Protein AF-A0A7W3YCI8-F1 (afdb_monomer_lite)

InterPro domains:
  IPR006480 Bacteriophage holin family [PF05105] (17-119)
  IPR006480 Bacteriophage holin family [TIGR01593] (25-125)

Secondary structure (DSSP, 8-state):
--HHHHHHHHHHHHHT-HHHHHHHHHHHHHHHHHHHHHHH---TTS---HHHHHHHHHHHHHHHHHHHHHHHHHHHTT-HHHHHHHHHHHHHHHHHHHHHHHHHTT---TTTHHHHHHHHHHTT-GGGSTT--GGGB-TTT--B---------

pLDDT: mean 82.21, std 15.4, range [38.06, 97.44]

Organism: NCBI:txid2759855

Radius of gyration: 19.27 Å; chains: 1; bounding box: 37×32×70 Å

Structure (mmCIF, N/CA/C/O backbone):
data_AF-A0A7W3YCI8-F1
#
_entry.id   AF-A0A7W3YCI8-F1
#
loop_
_atom_site.group_PDB
_atom_site.id
_atom_site.type_symbol
_atom_site.label_atom_id
_atom_site.label_alt_id
_atom_site.label_comp_id
_atom_site.label_asym_id
_atom_site.label_entity_id
_atom_site.label_seq_id
_atom_site.pdbx_PDB_ins_code
_atom_site.Cartn_x
_atom_site.Cartn_y
_atom_site.Cartn_z
_atom_site.occupancy
_atom_site.B_iso_or_equiv
_atom_site.auth_seq_id
_atom_site.auth_comp_id
_atom_site.auth_asym_id
_atom_site.auth_atom_id
_atom_site.pdbx_PDB_model_num
ATOM 1 N N . MET A 1 1 ? 14.065 3.960 -28.041 1.00 72.81 1 MET A N 1
ATOM 2 C CA . MET A 1 1 ? 13.062 4.935 -27.564 1.00 72.81 1 MET A CA 1
ATOM 3 C C . MET A 1 1 ? 13.718 5.803 -26.494 1.00 72.81 1 MET A C 1
ATOM 5 O O . MET A 1 1 ? 14.419 5.235 -25.664 1.00 72.81 1 MET A O 1
ATOM 9 N N . PRO A 1 2 ? 13.567 7.137 -26.525 1.00 90.81 2 PRO A N 1
ATOM 10 C CA . PRO A 1 2 ? 13.987 8.018 -25.434 1.00 90.81 2 PRO A CA 1
ATOM 11 C C . PRO A 1 2 ? 13.489 7.537 -24.063 1.00 90.81 2 PRO A C 1
ATOM 13 O O . PRO A 1 2 ? 12.351 7.086 -23.951 1.00 90.81 2 PRO A O 1
ATOM 16 N N . TYR A 1 3 ? 14.316 7.654 -23.019 1.00 88.06 3 TYR A N 1
ATOM 17 C CA . TYR A 1 3 ? 14.015 7.093 -21.691 1.00 88.06 3 TYR A CA 1
ATOM 18 C C . TYR A 1 3 ? 12.694 7.607 -21.097 1.00 88.06 3 TYR A C 1
ATOM 20 O O . TYR A 1 3 ? 11.926 6.838 -20.531 1.00 88.06 3 TYR A O 1
ATOM 28 N N . HIS A 1 4 ? 12.371 8.888 -21.293 1.00 88.12 4 HIS A N 1
ATOM 29 C CA . HIS A 1 4 ? 11.116 9.467 -20.808 1.00 88.12 4 HIS A CA 1
ATOM 30 C C . HIS A 1 4 ? 9.871 8.822 -21.443 1.00 88.12 4 HIS A C 1
ATOM 32 O O . HIS A 1 4 ? 8.874 8.637 -20.757 1.00 88.12 4 HIS A O 1
ATOM 38 N N . LEU A 1 5 ? 9.930 8.419 -22.719 1.00 91.19 5 LEU A N 1
ATOM 39 C CA . LEU A 1 5 ? 8.828 7.705 -23.373 1.00 91.19 5 LEU A CA 1
ATOM 40 C C . LEU A 1 5 ? 8.700 6.269 -22.852 1.00 91.19 5 LEU A C 1
ATOM 42 O O . LEU A 1 5 ? 7.590 5.772 -22.696 1.00 91.19 5 LEU A O 1
ATOM 46 N N . LEU A 1 6 ? 9.826 5.626 -22.524 1.00 90.75 6 LEU A N 1
ATOM 47 C CA . LEU A 1 6 ? 9.829 4.300 -21.906 1.00 90.75 6 LEU A CA 1
ATOM 48 C C . LEU A 1 6 ? 9.161 4.335 -20.521 1.00 90.75 6 LEU A C 1
ATOM 50 O O . LEU A 1 6 ? 8.374 3.449 -20.204 1.00 90.75 6 LEU A O 1
ATOM 54 N N . VAL A 1 7 ? 9.430 5.370 -19.718 1.00 90.19 7 VAL A N 1
ATOM 55 C CA . VAL A 1 7 ? 8.770 5.574 -18.416 1.00 90.19 7 VAL A CA 1
ATOM 56 C C . VAL A 1 7 ? 7.272 5.799 -18.588 1.00 90.19 7 VAL A C 1
ATOM 58 O O . VAL A 1 7 ? 6.493 5.131 -17.916 1.00 90.19 7 VAL A O 1
ATOM 61 N N . MET A 1 8 ? 6.856 6.670 -19.512 1.00 91.94 8 MET A N 1
ATOM 62 C CA . MET A 1 8 ? 5.428 6.914 -19.766 1.00 91.94 8 MET A CA 1
ATOM 63 C C . MET A 1 8 ? 4.694 5.639 -20.193 1.00 91.94 8 MET A C 1
ATOM 65 O O . MET A 1 8 ? 3.601 5.371 -19.706 1.00 91.94 8 MET A O 1
ATOM 69 N N . HIS A 1 9 ? 5.334 4.804 -21.014 1.00 92.44 9 HIS A N 1
ATOM 70 C CA . HIS A 1 9 ? 4.797 3.499 -21.399 1.00 92.44 9 HIS A CA 1
ATOM 71 C C . HIS A 1 9 ? 4.598 2.556 -20.202 1.00 92.44 9 HIS A C 1
ATOM 73 O O . HIS A 1 9 ? 3.619 1.817 -20.149 1.00 92.44 9 HIS A O 1
ATOM 79 N N . GLN A 1 10 ? 5.506 2.573 -19.219 1.00 91.88 10 GLN A N 1
ATOM 80 C CA . GLN A 1 10 ? 5.321 1.779 -17.998 1.00 91.88 10 GLN A CA 1
ATOM 81 C C . GLN A 1 10 ? 4.258 2.366 -17.067 1.00 91.88 10 GLN A C 1
ATOM 83 O O . GLN A 1 10 ? 3.563 1.607 -16.399 1.00 91.88 10 GLN A O 1
ATOM 88 N N . VAL A 1 11 ? 4.103 3.691 -17.029 1.00 92.56 11 VAL A N 1
ATOM 89 C CA . VAL A 1 11 ? 3.025 4.348 -16.273 1.00 92.56 11 VAL A CA 1
ATOM 90 C C . VAL A 1 11 ? 1.654 3.962 -16.832 1.00 92.56 11 VAL A C 1
ATOM 92 O O . VAL A 1 11 ? 0.753 3.675 -16.054 1.00 92.56 11 VAL A O 1
ATOM 95 N N . GLU A 1 12 ? 1.501 3.898 -18.156 1.00 92.88 12 GLU A N 1
ATOM 96 C CA . GLU A 1 12 ? 0.259 3.442 -18.794 1.00 92.88 12 GLU A CA 1
ATOM 97 C C . GLU A 1 12 ? -0.062 1.993 -18.403 1.00 92.88 12 GLU A C 1
ATOM 99 O O . GLU A 1 12 ? -1.131 1.716 -17.864 1.00 92.88 12 GLU A O 1
ATOM 104 N N . LYS A 1 13 ? 0.913 1.087 -18.551 1.00 92.50 13 LYS A N 1
ATOM 105 C CA . LYS A 1 13 ? 0.762 -0.328 -18.173 1.00 92.50 13 LYS A CA 1
ATOM 106 C C . LYS A 1 13 ? 0.462 -0.552 -16.695 1.00 92.50 13 LYS A C 1
ATOM 108 O O . LYS A 1 13 ? -0.158 -1.551 -16.346 1.00 92.50 13 LYS A O 1
ATOM 113 N N . MET A 1 14 ? 0.922 0.343 -15.826 1.00 93.50 14 MET A N 1
ATOM 114 C CA . MET A 1 14 ? 0.709 0.242 -14.385 1.00 93.50 14 MET A CA 1
ATOM 115 C C . MET A 1 14 ? -0.781 0.276 -14.014 1.00 93.50 14 MET A C 1
ATOM 117 O O . MET A 1 14 ? -1.168 -0.356 -13.034 1.00 93.50 14 MET A O 1
ATOM 121 N N . ILE A 1 15 ? -1.615 0.990 -14.779 1.00 92.19 15 ILE A N 1
ATOM 122 C CA . ILE A 1 15 ? -3.060 1.100 -14.514 1.00 92.19 15 ILE A CA 1
ATOM 123 C C . ILE A 1 15 ? -3.765 -0.251 -14.693 1.00 92.19 15 ILE A C 1
ATOM 125 O O . ILE A 1 15 ? -4.738 -0.521 -13.992 1.00 92.19 15 ILE A O 1
ATOM 129 N N . ASP A 1 16 ? -3.235 -1.111 -15.562 1.00 94.62 16 ASP A N 1
ATOM 130 C CA . ASP A 1 16 ? -3.774 -2.444 -15.840 1.00 94.62 16 ASP A CA 1
ATOM 131 C C . ASP A 1 16 ? -3.147 -3.543 -14.964 1.00 94.62 16 ASP A C 1
ATOM 133 O O . ASP A 1 16 ? -3.518 -4.713 -15.073 1.00 94.62 16 ASP A O 1
ATOM 137 N N . ASP A 1 17 ? -2.189 -3.200 -14.095 1.00 95.44 17 ASP A N 1
ATOM 138 C CA . ASP A 1 17 ? -1.491 -4.167 -13.250 1.00 95.44 17 ASP A CA 1
ATOM 139 C C . ASP A 1 17 ? -2.353 -4.565 -12.034 1.00 95.44 17 ASP A C 1
ATOM 141 O O . ASP A 1 17 ? -2.593 -3.734 -11.146 1.00 95.44 17 ASP A O 1
ATOM 145 N N . PRO A 1 18 ? -2.782 -5.840 -11.912 1.00 96.06 18 PRO A N 1
ATOM 146 C CA . PRO A 1 18 ? -3.631 -6.286 -10.809 1.00 96.06 18 PRO A CA 1
ATOM 147 C C . PRO A 1 18 ? -3.022 -6.048 -9.424 1.00 96.06 18 PRO A C 1
ATOM 149 O O . PRO A 1 18 ? -3.761 -5.817 -8.464 1.00 96.06 18 PRO A O 1
ATOM 152 N N . LEU A 1 19 ? -1.690 -6.088 -9.301 1.00 96.12 19 LEU A N 1
ATOM 153 C CA . LEU A 1 19 ? -1.002 -5.847 -8.036 1.00 96.12 19 LEU A CA 1
ATOM 154 C C . LEU A 1 19 ? -1.152 -4.383 -7.604 1.00 96.12 19 LEU A C 1
ATOM 156 O O . LEU A 1 19 ? -1.416 -4.111 -6.432 1.00 96.12 19 LEU A O 1
ATOM 160 N N . ILE A 1 20 ? -1.038 -3.445 -8.546 1.00 96.94 20 ILE A N 1
ATOM 161 C CA . ILE A 1 20 ? -1.176 -2.008 -8.282 1.00 96.94 20 ILE A CA 1
ATOM 162 C C . ILE A 1 20 ? -2.637 -1.625 -8.061 1.00 96.94 20 ILE A C 1
ATOM 164 O O . ILE A 1 20 ? -2.933 -0.844 -7.152 1.00 96.94 20 ILE A O 1
ATOM 168 N N . ILE A 1 21 ? -3.559 -2.216 -8.825 1.00 96.19 21 ILE A N 1
ATOM 169 C CA . ILE A 1 21 ? -5.002 -2.058 -8.607 1.00 96.19 21 ILE A CA 1
ATOM 170 C C . ILE A 1 21 ? -5.368 -2.540 -7.197 1.00 96.19 21 ILE A C 1
ATOM 172 O O . ILE A 1 21 ? -6.009 -1.810 -6.438 1.00 96.19 21 ILE A O 1
ATOM 176 N N . GLY A 1 22 ? -4.921 -3.742 -6.818 1.00 96.31 22 GLY A N 1
ATOM 177 C CA . GLY A 1 22 ? -5.162 -4.317 -5.494 1.00 96.31 22 GLY A CA 1
ATOM 178 C C . GLY A 1 22 ? -4.568 -3.471 -4.367 1.00 96.31 22 GLY A C 1
ATOM 179 O O . GLY A 1 22 ? -5.259 -3.177 -3.392 1.00 96.31 22 GLY A O 1
ATOM 180 N N . PHE A 1 23 ? -3.322 -3.015 -4.525 1.00 96.81 23 PHE A N 1
ATOM 181 C CA . PHE A 1 23 ? -2.683 -2.082 -3.596 1.00 96.81 23 PHE A CA 1
ATOM 182 C C . PHE A 1 23 ? -3.508 -0.801 -3.426 1.00 96.81 23 PHE A C 1
ATOM 184 O O . PHE A 1 23 ? -3.824 -0.422 -2.302 1.00 96.81 23 PHE A O 1
ATOM 191 N N . THR A 1 24 ? -3.912 -0.168 -4.528 1.00 95.81 24 THR A N 1
ATOM 192 C CA . THR A 1 24 ? -4.660 1.097 -4.507 1.00 95.81 24 THR A CA 1
ATOM 193 C C . THR A 1 24 ? -5.982 0.953 -3.756 1.00 95.81 24 THR A C 1
ATOM 195 O O . THR A 1 24 ? -6.288 1.762 -2.879 1.00 95.81 24 THR A O 1
ATOM 198 N N . TRP A 1 25 ? -6.744 -0.109 -4.033 1.00 96.50 25 TRP A N 1
ATOM 199 C CA . TRP A 1 25 ? -7.988 -0.388 -3.313 1.00 96.50 25 TRP A CA 1
ATOM 200 C C . TRP A 1 25 ? -7.764 -0.654 -1.829 1.00 96.50 25 TRP A C 1
ATOM 202 O O . TRP A 1 25 ? -8.533 -0.167 -1.001 1.00 96.50 25 TRP A O 1
ATOM 212 N N . LEU A 1 26 ? -6.700 -1.372 -1.474 1.00 95.62 26 LEU A N 1
ATOM 213 C CA . LEU A 1 26 ? -6.370 -1.636 -0.079 1.00 95.62 26 LEU A CA 1
ATOM 214 C C . LEU A 1 26 ? -6.051 -0.343 0.688 1.00 95.62 26 LEU A C 1
ATOM 216 O O . LEU A 1 26 ? -6.544 -0.169 1.800 1.00 95.62 26 LEU A O 1
ATOM 220 N N . VAL A 1 27 ? -5.306 0.591 0.084 1.00 96.31 27 VAL A N 1
ATOM 221 C CA . VAL A 1 27 ? -5.056 1.923 0.668 1.00 96.31 27 VAL A CA 1
ATOM 222 C C . VAL A 1 27 ? -6.364 2.686 0.878 1.00 96.31 27 VAL A C 1
ATOM 224 O O . VAL A 1 27 ? -6.584 3.250 1.949 1.00 96.31 27 VAL A O 1
ATOM 227 N N . ILE A 1 28 ? -7.257 2.684 -0.118 1.00 95.12 28 ILE A N 1
ATOM 228 C CA . ILE A 1 28 ? -8.565 3.350 -0.023 1.00 95.12 28 ILE A CA 1
ATOM 229 C C . ILE A 1 28 ? -9.395 2.755 1.121 1.00 95.12 28 ILE A C 1
ATOM 231 O O . ILE A 1 28 ? -9.968 3.501 1.919 1.00 95.12 28 ILE A O 1
ATOM 235 N N . PHE A 1 29 ? -9.445 1.425 1.232 1.00 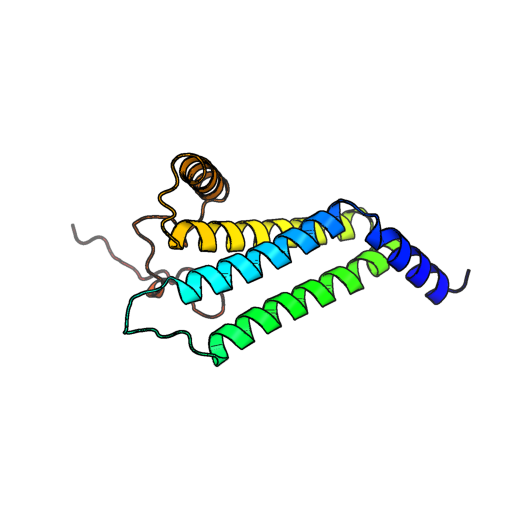94.44 29 PHE A N 1
ATOM 236 C CA . PHE A 1 29 ? -10.180 0.754 2.302 1.00 94.44 29 PHE A CA 1
ATOM 237 C C . PHE A 1 29 ? -9.577 1.001 3.683 1.00 94.44 29 PHE A C 1
ATOM 239 O O . PHE A 1 29 ? -10.336 1.143 4.640 1.00 94.44 29 PHE A O 1
ATOM 246 N N . ASP A 1 30 ? -8.253 1.105 3.799 1.00 92.69 30 ASP A N 1
ATOM 247 C CA . ASP A 1 30 ? -7.590 1.447 5.058 1.00 92.69 30 ASP A CA 1
ATOM 248 C C . ASP A 1 30 ? -7.886 2.884 5.507 1.00 92.69 30 ASP A C 1
ATOM 250 O O . ASP A 1 30 ? -8.241 3.126 6.661 1.00 92.69 30 ASP A O 1
ATOM 254 N N . ILE A 1 31 ? -7.856 3.846 4.579 1.00 92.94 31 ILE A N 1
ATOM 255 C CA . ILE A 1 31 ? -8.272 5.225 4.869 1.00 92.94 31 ILE A CA 1
ATOM 256 C C . ILE A 1 31 ? -9.737 5.250 5.327 1.00 92.94 31 ILE A C 1
ATOM 258 O O . ILE A 1 31 ? -10.069 5.869 6.342 1.00 92.94 31 ILE A O 1
ATOM 262 N N . ALA A 1 32 ? -10.622 4.563 4.599 1.00 91.69 32 ALA A N 1
ATOM 263 C CA . ALA A 1 32 ? -12.041 4.506 4.929 1.00 91.69 32 ALA A CA 1
ATOM 264 C C . ALA A 1 32 ? -12.285 3.857 6.301 1.00 91.69 32 ALA A C 1
ATOM 266 O O . ALA A 1 32 ? -13.039 4.404 7.110 1.00 91.69 32 ALA A O 1
ATOM 267 N N . SER A 1 33 ? -11.631 2.730 6.600 1.00 90.44 33 SER A N 1
ATOM 268 C CA . SER A 1 33 ? -11.764 2.044 7.890 1.00 90.44 33 SER A CA 1
ATOM 269 C C . SER A 1 33 ? -11.233 2.906 9.038 1.00 90.44 33 SER A C 1
ATOM 271 O O . SER A 1 33 ? -11.893 3.005 10.074 1.00 90.44 33 SER A O 1
ATOM 273 N N . GLY A 1 34 ? -10.120 3.618 8.836 1.00 87.12 34 GLY A N 1
ATOM 274 C CA . GLY A 1 34 ? -9.571 4.578 9.792 1.00 87.12 34 GLY A CA 1
ATOM 275 C C . GLY A 1 34 ? -10.533 5.730 10.104 1.00 87.12 34 GLY A C 1
ATOM 276 O O . GLY A 1 34 ? -10.742 6.064 11.275 1.00 87.12 34 GLY A O 1
ATOM 277 N N . ILE A 1 35 ? -11.187 6.297 9.083 1.00 86.69 35 ILE A N 1
ATOM 278 C CA . ILE A 1 35 ? -12.205 7.346 9.258 1.00 86.69 35 ILE A CA 1
ATOM 279 C C . ILE A 1 35 ? -13.416 6.799 10.022 1.00 86.69 35 ILE A C 1
ATOM 281 O O . ILE A 1 35 ? -13.840 7.399 11.011 1.00 86.69 35 ILE A O 1
ATOM 285 N N . ILE A 1 36 ? -13.961 5.648 9.612 1.00 85.75 36 ILE A N 1
ATOM 286 C CA . ILE A 1 36 ? -15.134 5.038 10.261 1.00 85.75 36 ILE A CA 1
ATOM 287 C C . ILE A 1 36 ? -14.836 4.725 11.730 1.00 85.75 36 ILE A C 1
ATOM 289 O O . ILE A 1 36 ? -15.654 5.013 12.607 1.00 85.75 36 ILE A O 1
ATOM 293 N N . LYS A 1 37 ? -13.656 4.174 12.018 1.00 84.06 37 LYS A N 1
ATOM 294 C CA . LYS A 1 37 ? -13.177 3.931 13.380 1.00 84.06 37 LYS A CA 1
ATOM 295 C C . LYS A 1 37 ? -13.138 5.221 14.201 1.00 84.06 37 LYS A C 1
ATOM 297 O O . LYS A 1 37 ? -13.661 5.242 15.315 1.00 84.06 37 LYS A O 1
ATOM 302 N N . GLY A 1 38 ? -12.593 6.303 13.643 1.00 78.25 38 GLY A N 1
ATOM 303 C CA . GLY A 1 38 ? -12.575 7.619 14.288 1.00 78.25 38 GLY A CA 1
ATOM 304 C C . GLY A 1 38 ? -13.974 8.183 14.568 1.00 78.25 38 GLY A C 1
ATOM 305 O O . GLY A 1 38 ? -14.182 8.819 15.598 1.00 78.25 38 GLY A O 1
ATOM 306 N N . LEU A 1 39 ? -14.951 7.919 13.695 1.00 77.12 39 LEU A N 1
ATOM 307 C CA . LEU A 1 39 ? -16.347 8.341 13.877 1.00 77.12 39 LEU A CA 1
ATOM 308 C C . LEU A 1 39 ? -17.108 7.493 14.910 1.00 77.12 39 LEU A C 1
ATOM 310 O O . LEU A 1 39 ? -17.973 8.011 15.614 1.00 77.12 39 LEU A O 1
ATOM 314 N N . ARG A 1 40 ? -16.815 6.189 15.009 1.00 72.62 40 ARG A N 1
ATOM 315 C CA . ARG A 1 40 ? -17.503 5.260 15.928 1.00 72.62 40 ARG A CA 1
ATOM 316 C C . ARG A 1 40 ? -16.983 5.304 17.366 1.00 72.62 40 ARG A C 1
ATOM 318 O O . ARG A 1 40 ? -17.661 4.791 18.257 1.00 72.62 40 ARG A O 1
ATOM 325 N N . GLY A 1 41 ? -15.823 5.910 17.614 1.00 63.03 41 GLY A N 1
ATOM 326 C CA . GLY A 1 41 ? -15.283 6.097 18.960 1.00 63.03 41 GLY A CA 1
ATOM 327 C C . GLY A 1 41 ? -16.178 6.999 19.819 1.00 63.03 41 GLY A C 1
ATOM 328 O O . GLY A 1 41 ? -16.088 8.218 19.748 1.00 63.03 41 GLY A O 1
ATOM 329 N N . LYS A 1 42 ? -17.039 6.408 20.659 1.00 52.06 42 LYS A N 1
ATOM 330 C CA . LYS A 1 42 ? -17.949 7.130 21.575 1.00 52.06 42 LYS A CA 1
ATOM 331 C C . LYS A 1 42 ? -17.304 7.599 22.898 1.00 52.06 42 LYS A C 1
ATOM 333 O O . LYS A 1 42 ? -18.014 8.088 23.771 1.00 52.06 42 LYS A O 1
ATOM 338 N N . ALA A 1 43 ? -15.988 7.480 23.083 1.00 49.97 43 ALA A N 1
ATOM 339 C CA . ALA A 1 43 ? -15.324 7.867 24.333 1.00 49.97 43 ALA A CA 1
ATOM 340 C C . ALA A 1 43 ? -14.886 9.348 24.320 1.00 49.97 43 ALA A C 1
ATOM 342 O O . ALA A 1 43 ? -13.906 9.732 23.684 1.00 49.97 43 ALA A O 1
ATOM 343 N N . THR A 1 44 ? -15.612 10.173 25.077 1.00 48.09 44 THR A N 1
ATOM 344 C CA . THR A 1 44 ? -15.498 11.639 25.226 1.00 48.09 44 THR A CA 1
ATOM 345 C C . THR A 1 44 ? -14.098 12.186 25.578 1.00 48.09 44 THR A C 1
ATOM 347 O O . THR A 1 44 ? -13.877 13.385 25.435 1.00 48.09 44 THR A O 1
ATOM 350 N N . HIS A 1 45 ? -13.118 11.356 25.958 1.00 47.94 45 HIS A N 1
ATOM 351 C CA . HIS A 1 45 ? -11.768 11.812 26.334 1.00 47.94 45 HIS A CA 1
ATOM 352 C C . HIS A 1 45 ? -10.782 11.975 25.154 1.00 47.94 45 HIS A C 1
ATOM 354 O O . HIS A 1 45 ? -9.709 12.547 25.329 1.00 47.94 45 HIS A O 1
ATOM 360 N N . ASN A 1 46 ? -11.141 11.504 23.951 1.00 47.00 46 ASN A N 1
ATOM 361 C CA . ASN A 1 46 ? -10.320 11.568 22.732 1.00 47.00 46 ASN A CA 1
ATOM 362 C C . ASN A 1 46 ? -11.211 11.864 21.509 1.00 47.00 46 ASN A C 1
ATOM 364 O O . ASN A 1 46 ? -11.359 11.042 20.606 1.00 47.00 46 ASN A O 1
ATOM 368 N N . LYS A 1 47 ? -11.845 13.044 21.467 1.00 53.84 47 LYS A N 1
ATOM 369 C CA . LYS A 1 47 ? -12.496 13.508 20.229 1.00 53.84 47 LYS A CA 1
ATOM 370 C C . LYS A 1 47 ? -11.482 13.462 19.080 1.00 53.84 47 LYS A C 1
ATOM 372 O O . LYS A 1 47 ? -10.323 13.832 19.278 1.00 53.84 47 LYS A O 1
ATOM 377 N N . THR A 1 48 ? -11.921 13.034 17.894 1.00 52.59 48 THR A N 1
ATOM 378 C CA . THR A 1 48 ? -11.119 13.081 16.663 1.00 52.59 48 THR A CA 1
ATOM 379 C C . THR A 1 48 ? -10.472 14.454 16.528 1.00 52.59 48 THR A C 1
ATOM 381 O O . THR A 1 48 ? -11.146 15.458 16.307 1.00 52.59 48 THR A O 1
ATOM 384 N N . ASN A 1 49 ? -9.152 14.502 16.705 1.00 61.81 49 ASN A N 1
ATOM 385 C CA . ASN A 1 49 ? -8.379 15.711 16.492 1.00 61.81 49 ASN A CA 1
ATOM 386 C C . ASN A 1 49 ? -8.055 15.797 14.999 1.00 61.81 49 ASN A C 1
ATOM 388 O O . ASN A 1 49 ? -7.376 14.918 14.459 1.00 61.81 49 ASN A O 1
ATOM 392 N N . SER A 1 50 ? -8.529 16.859 14.347 1.00 64.12 50 SER A N 1
ATOM 393 C CA . SER A 1 50 ? -8.323 17.106 12.917 1.00 64.12 50 SER A CA 1
ATOM 394 C C . SER A 1 50 ? -6.847 17.042 12.509 1.00 64.12 50 SER A C 1
ATOM 396 O O . SER A 1 50 ? -6.548 16.601 11.405 1.00 64.12 50 SER A O 1
ATOM 398 N N . THR A 1 51 ? -5.914 17.408 13.393 1.00 72.06 51 THR A N 1
ATOM 399 C CA . THR A 1 51 ? -4.469 17.331 13.127 1.00 72.06 51 THR A CA 1
ATOM 400 C C . THR A 1 51 ? -3.984 15.886 13.023 1.00 72.06 51 THR A C 1
ATOM 402 O O . THR A 1 51 ? -3.204 15.563 12.131 1.00 72.06 51 THR A O 1
ATOM 405 N N . LYS A 1 52 ? -4.481 14.986 13.886 1.00 73.00 52 LYS A N 1
ATOM 406 C CA . LYS A 1 52 ? -4.150 13.550 13.824 1.00 73.00 52 LYS A CA 1
ATOM 407 C C . LYS A 1 52 ? -4.755 12.897 12.579 1.00 73.00 52 LYS A C 1
ATOM 409 O O . LYS A 1 52 ? -4.077 12.119 11.916 1.00 73.00 52 LYS A O 1
ATOM 414 N N . GLY A 1 53 ? -5.999 13.251 12.245 1.00 75.38 53 GLY A N 1
ATOM 415 C CA . GLY A 1 53 ? -6.666 12.785 11.025 1.00 75.38 53 GLY A CA 1
ATOM 416 C C . GLY A 1 53 ? -5.939 13.234 9.755 1.00 75.38 53 GLY A C 1
ATOM 417 O O . GLY A 1 53 ? -5.639 12.409 8.897 1.00 75.38 53 GLY A O 1
ATOM 418 N N . MET A 1 54 ? -5.572 14.518 9.673 1.00 78.56 54 MET A N 1
ATOM 419 C CA . MET A 1 54 ? -4.811 15.068 8.547 1.00 78.56 54 MET A CA 1
ATOM 420 C C . MET A 1 54 ? -3.434 14.412 8.413 1.00 78.56 54 MET A C 1
ATOM 422 O O . MET A 1 54 ? -3.045 14.030 7.316 1.00 78.56 54 MET A O 1
ATOM 426 N N . TYR A 1 55 ? -2.710 14.222 9.522 1.00 82.06 55 TYR A N 1
ATOM 427 C CA . TYR A 1 55 ? -1.408 13.552 9.501 1.00 82.06 55 TYR A CA 1
ATOM 428 C C . TYR A 1 55 ? -1.506 12.114 8.968 1.00 82.06 55 TYR A C 1
ATOM 430 O O . TYR A 1 55 ? -0.696 11.712 8.132 1.00 82.06 55 TYR A O 1
ATOM 438 N N . GLY A 1 56 ? -2.525 11.361 9.399 1.00 82.75 56 GLY A N 1
ATOM 439 C CA . GLY A 1 56 ? -2.801 10.021 8.879 1.00 82.75 56 GLY A CA 1
ATOM 440 C C . GLY A 1 56 ? -3.068 10.028 7.373 1.00 82.75 56 GLY A C 1
ATOM 441 O O . GLY A 1 56 ? -2.418 9.296 6.630 1.00 82.75 56 GLY A O 1
ATOM 442 N N . LEU A 1 57 ? -3.949 10.917 6.903 1.00 87.06 57 LEU A N 1
ATOM 443 C CA . LEU A 1 57 ? -4.248 11.068 5.475 1.00 87.06 57 LEU A CA 1
ATOM 444 C C . LEU A 1 57 ? -3.003 11.430 4.655 1.00 87.06 57 LEU A C 1
ATOM 446 O O . LEU A 1 57 ? -2.736 10.790 3.639 1.00 87.06 57 LEU A O 1
ATOM 450 N N . CYS A 1 58 ? -2.200 12.394 5.111 1.00 89.00 58 CYS A N 1
ATOM 451 C CA . CYS A 1 58 ? -0.957 12.769 4.438 1.00 89.00 58 CYS A CA 1
ATOM 452 C C . CYS A 1 58 ? 0.030 11.601 4.359 1.00 89.00 58 CYS A C 1
ATOM 454 O O . CYS A 1 58 ? 0.665 11.417 3.323 1.00 89.00 58 CYS A O 1
ATOM 456 N N . LYS A 1 59 ? 0.141 10.784 5.415 1.00 89.12 59 LYS A N 1
ATOM 457 C CA . LYS A 1 59 ? 0.989 9.586 5.404 1.00 89.12 59 LYS A CA 1
ATOM 458 C C . LYS A 1 59 ? 0.544 8.604 4.320 1.00 89.12 59 LYS A C 1
ATOM 460 O O . LYS A 1 59 ? 1.388 8.103 3.578 1.00 89.12 59 LYS A O 1
ATOM 465 N N . HIS A 1 60 ? -0.760 8.367 4.190 1.00 91.88 60 HIS A N 1
ATOM 466 C CA . HIS A 1 60 ? -1.281 7.470 3.162 1.00 91.88 60 HIS A CA 1
ATOM 467 C C . HIS A 1 60 ? -1.050 8.005 1.746 1.00 91.88 60 HIS A C 1
ATOM 469 O O . HIS A 1 60 ? -0.534 7.279 0.896 1.00 91.88 60 HIS A O 1
ATOM 475 N N . LEU A 1 61 ? -1.344 9.289 1.512 1.00 92.50 61 LEU A N 1
ATOM 476 C CA . LEU A 1 61 ? -1.106 9.952 0.226 1.00 92.50 61 LEU A CA 1
ATOM 477 C C . LEU A 1 61 ? 0.377 9.945 -0.162 1.00 92.50 61 LEU A C 1
ATOM 479 O O . LEU A 1 61 ? 0.712 9.699 -1.322 1.00 92.50 61 LEU A O 1
ATOM 483 N N . PHE A 1 62 ? 1.270 10.171 0.802 1.00 94.62 62 PHE A N 1
ATOM 484 C CA . PHE A 1 62 ? 2.711 10.123 0.581 1.00 94.62 62 PHE A CA 1
ATOM 485 C C . PHE A 1 62 ? 3.171 8.726 0.152 1.00 94.62 62 PHE A C 1
ATOM 487 O O . PHE A 1 62 ? 3.843 8.592 -0.870 1.00 94.62 62 PHE A O 1
ATOM 494 N N . ILE A 1 63 ? 2.766 7.679 0.881 1.00 94.56 63 ILE A N 1
ATOM 495 C CA . ILE A 1 63 ? 3.128 6.294 0.542 1.00 94.56 63 ILE A CA 1
ATOM 496 C C . ILE A 1 63 ? 2.541 5.897 -0.819 1.00 94.56 63 ILE A C 1
ATOM 498 O O . ILE A 1 63 ? 3.235 5.293 -1.631 1.00 94.56 63 ILE A O 1
ATOM 502 N N . MET A 1 64 ? 1.290 6.266 -1.102 1.00 94.81 64 MET A N 1
ATOM 503 C CA . MET A 1 64 ? 0.648 5.979 -2.386 1.00 94.81 64 MET A CA 1
ATOM 504 C C . MET A 1 64 ? 1.393 6.649 -3.547 1.00 94.81 64 MET A C 1
ATOM 506 O O . MET A 1 64 ? 1.727 5.987 -4.525 1.00 94.81 64 MET A O 1
ATOM 510 N N . THR A 1 65 ? 1.733 7.934 -3.412 1.00 94.94 65 THR A N 1
ATOM 511 C CA . THR A 1 65 ? 2.502 8.671 -4.429 1.00 94.94 65 THR A CA 1
ATOM 512 C C . THR A 1 65 ? 3.883 8.051 -4.635 1.00 94.94 65 THR A C 1
ATOM 514 O O . THR A 1 65 ? 4.326 7.894 -5.773 1.00 94.94 65 THR A O 1
ATOM 517 N N . MET A 1 66 ? 4.550 7.649 -3.548 1.00 95.75 66 MET A N 1
ATOM 518 C CA . MET A 1 66 ? 5.836 6.957 -3.600 1.00 95.75 66 MET A CA 1
ATOM 519 C C . MET A 1 66 ? 5.720 5.664 -4.418 1.00 95.75 66 MET A C 1
ATOM 521 O O . MET A 1 66 ? 6.431 5.508 -5.408 1.00 95.75 66 MET A O 1
ATOM 525 N N . VAL A 1 67 ? 4.791 4.770 -4.075 1.00 96.00 67 VAL A N 1
ATOM 526 C CA . VAL A 1 67 ? 4.636 3.485 -4.776 1.00 96.00 67 VAL A CA 1
ATOM 527 C C . VAL A 1 67 ? 4.319 3.685 -6.261 1.00 96.00 67 VAL A C 1
ATOM 529 O O . VAL A 1 67 ? 4.999 3.098 -7.101 1.00 96.00 67 VAL A O 1
ATOM 532 N N . LEU A 1 68 ? 3.365 4.560 -6.595 1.00 94.75 68 LEU A N 1
ATOM 533 C CA . LEU A 1 68 ? 2.958 4.819 -7.984 1.00 94.75 68 LEU A CA 1
ATOM 534 C C . LEU A 1 68 ? 4.055 5.488 -8.828 1.00 94.75 68 LEU A C 1
ATOM 536 O O . LEU A 1 68 ? 4.052 5.363 -10.049 1.00 94.75 68 LEU A O 1
ATOM 540 N N . THR A 1 69 ? 5.009 6.175 -8.196 1.00 94.56 69 THR A N 1
ATOM 541 C CA . THR A 1 69 ? 6.145 6.793 -8.896 1.00 94.56 69 THR A CA 1
ATOM 542 C C . THR A 1 69 ? 7.300 5.808 -9.067 1.00 94.56 69 THR A C 1
ATOM 544 O O . THR A 1 69 ? 7.855 5.670 -10.157 1.00 94.56 69 THR A O 1
ATOM 547 N N . PHE A 1 70 ? 7.675 5.103 -7.996 1.00 95.62 70 PHE A N 1
ATOM 548 C CA . PHE A 1 70 ? 8.831 4.207 -8.011 1.00 95.62 70 PHE A CA 1
ATOM 549 C C . PHE A 1 70 ? 8.560 2.899 -8.749 1.00 95.62 70 PHE A C 1
ATOM 551 O O . PHE A 1 70 ? 9.483 2.366 -9.359 1.00 95.62 70 PHE A O 1
ATOM 558 N N . TYR A 1 71 ? 7.326 2.388 -8.732 1.00 96.31 71 TYR A N 1
ATOM 559 C CA . TYR A 1 71 ? 6.992 1.133 -9.402 1.00 96.31 71 TYR A CA 1
ATOM 560 C C . TYR A 1 71 ? 7.328 1.149 -10.903 1.00 96.31 71 TYR A C 1
ATOM 562 O O . TYR A 1 71 ? 8.231 0.408 -11.297 1.00 96.31 71 TYR A O 1
ATOM 570 N N . PRO A 1 72 ? 6.728 2.017 -11.745 1.00 95.25 72 PRO A N 1
ATOM 571 C CA . PRO A 1 72 ? 7.011 2.023 -13.179 1.00 95.25 72 PRO A CA 1
ATOM 572 C C . PRO A 1 72 ? 8.473 2.385 -13.468 1.00 95.25 72 PRO A C 1
ATOM 574 O O . PRO A 1 72 ? 9.052 1.876 -14.426 1.00 95.25 72 PRO A O 1
ATOM 577 N N . TYR A 1 73 ? 9.109 3.188 -12.606 1.00 94.44 73 TYR A N 1
ATOM 578 C CA . TYR A 1 73 ? 10.532 3.509 -12.713 1.00 94.44 73 TYR A CA 1
ATOM 579 C C . TYR A 1 73 ? 11.432 2.276 -12.507 1.00 94.44 73 TYR A C 1
ATOM 581 O O . TYR A 1 73 ? 12.347 2.024 -13.291 1.00 94.44 73 TYR A O 1
ATOM 589 N N . LEU A 1 74 ? 11.160 1.445 -11.502 1.00 95.44 74 LEU A N 1
ATOM 590 C CA . LEU A 1 74 ? 11.911 0.206 -11.284 1.00 95.44 74 LEU A CA 1
ATOM 591 C C . LEU A 1 74 ? 11.677 -0.809 -12.410 1.00 95.44 74 LEU A C 1
ATOM 593 O O . LEU A 1 74 ? 12.630 -1.460 -12.843 1.00 95.44 74 LEU A O 1
ATOM 597 N N . ILE A 1 75 ? 10.452 -0.889 -12.942 1.00 95.75 75 ILE A N 1
ATOM 598 C CA . ILE A 1 75 ? 10.156 -1.698 -14.134 1.00 95.75 75 ILE A CA 1
ATOM 599 C C . ILE A 1 75 ? 10.985 -1.212 -15.334 1.00 95.75 75 ILE A C 1
ATOM 601 O O . ILE A 1 75 ? 11.585 -2.032 -16.028 1.00 95.75 75 ILE A O 1
ATOM 605 N N . THR A 1 76 ? 11.112 0.106 -15.558 1.00 94.25 76 THR A N 1
ATOM 606 C CA . THR A 1 76 ? 11.955 0.628 -16.654 1.00 94.25 76 THR A CA 1
ATOM 607 C C . THR A 1 76 ? 13.432 0.260 -16.543 1.00 94.25 76 THR A C 1
ATOM 609 O O . THR A 1 76 ? 14.101 0.129 -17.566 1.00 94.25 76 THR A O 1
ATOM 612 N N . LEU A 1 77 ? 13.936 0.054 -15.326 1.00 94.69 77 LEU A N 1
ATOM 613 C CA . LEU A 1 77 ? 15.311 -0.374 -15.063 1.00 94.69 77 LEU A CA 1
ATOM 614 C C . LEU A 1 77 ? 15.496 -1.902 -15.129 1.00 94.69 77 LEU A C 1
ATOM 616 O O . LEU A 1 77 ? 16.580 -2.396 -14.834 1.00 94.69 77 LEU A O 1
ATOM 620 N N . ASN A 1 78 ? 14.460 -2.654 -15.520 1.00 94.75 78 ASN A N 1
ATOM 621 C CA . ASN A 1 78 ? 14.398 -4.120 -15.470 1.00 94.75 78 ASN A CA 1
ATOM 622 C C . ASN A 1 78 ? 14.494 -4.715 -14.052 1.00 94.75 78 ASN A C 1
ATOM 624 O O . ASN A 1 78 ? 14.798 -5.896 -13.887 1.00 94.75 78 ASN A O 1
ATOM 628 N N . PHE A 1 79 ? 14.178 -3.943 -13.011 1.00 96.81 79 PHE A N 1
ATOM 629 C CA . PHE A 1 79 ? 14.148 -4.411 -11.621 1.00 96.81 79 PHE A CA 1
ATOM 630 C C . PHE A 1 79 ? 12.755 -4.914 -11.218 1.00 96.81 79 PHE A C 1
ATOM 632 O O . PHE A 1 79 ? 12.228 -4.562 -10.163 1.00 96.81 79 PHE A O 1
ATOM 639 N N . ASN A 1 80 ? 12.163 -5.774 -12.054 1.00 95.00 80 ASN A N 1
ATOM 640 C CA . ASN A 1 80 ? 10.780 -6.247 -11.910 1.00 95.00 80 ASN A CA 1
ATOM 641 C C . ASN A 1 80 ? 10.509 -6.888 -10.543 1.00 95.00 80 ASN A C 1
ATOM 643 O O . ASN A 1 80 ? 9.570 -6.507 -9.849 1.00 95.00 80 ASN A O 1
ATOM 647 N N . THR A 1 81 ? 11.373 -7.811 -10.118 1.00 95.88 81 THR A N 1
ATOM 648 C CA . THR A 1 81 ? 11.239 -8.496 -8.825 1.00 95.88 81 THR A CA 1
ATOM 649 C C . THR A 1 81 ? 11.307 -7.520 -7.654 1.00 95.88 81 THR A C 1
ATOM 651 O O . THR A 1 81 ? 10.535 -7.634 -6.708 1.00 95.88 81 THR A O 1
ATOM 654 N N . VAL A 1 82 ? 12.202 -6.530 -7.720 1.00 97.00 82 VAL A N 1
ATOM 655 C CA . VAL A 1 82 ? 12.349 -5.519 -6.663 1.00 97.00 82 VAL A CA 1
ATOM 656 C C . VAL A 1 82 ? 11.099 -4.644 -6.590 1.00 97.00 82 VAL A C 1
ATOM 658 O O . VAL A 1 82 ? 10.592 -4.403 -5.497 1.00 97.00 82 VAL A O 1
ATOM 661 N N . ALA A 1 83 ? 10.563 -4.224 -7.739 1.00 96.62 83 ALA A N 1
ATOM 662 C CA . ALA A 1 83 ? 9.329 -3.448 -7.816 1.00 96.62 83 ALA A CA 1
ATOM 663 C C . ALA A 1 83 ? 8.141 -4.213 -7.207 1.00 96.62 83 ALA A C 1
ATOM 665 O O . ALA A 1 83 ? 7.409 -3.666 -6.384 1.00 96.62 83 ALA A O 1
ATOM 666 N N . GLN A 1 84 ? 7.989 -5.496 -7.551 1.00 96.38 84 GLN A N 1
ATOM 667 C CA . GLN A 1 84 ? 6.925 -6.351 -7.019 1.00 96.38 84 GLN A CA 1
ATOM 668 C C . GLN A 1 84 ? 7.056 -6.567 -5.510 1.00 96.38 84 GLN A C 1
ATOM 670 O O . GLN A 1 84 ? 6.078 -6.402 -4.784 1.00 96.38 84 GLN A O 1
ATOM 675 N N . LEU A 1 85 ? 8.258 -6.885 -5.018 1.00 97.31 85 LEU A N 1
ATOM 676 C CA . LEU A 1 85 ? 8.505 -7.061 -3.584 1.00 97.31 85 LEU A CA 1
ATOM 677 C C . LEU A 1 85 ? 8.253 -5.772 -2.797 1.00 97.31 85 LEU A C 1
ATOM 679 O O . LEU A 1 85 ? 7.673 -5.827 -1.715 1.00 97.31 85 LEU A O 1
ATOM 683 N N . MET A 1 86 ? 8.634 -4.617 -3.350 1.00 96.81 86 MET A N 1
ATOM 684 C CA . MET A 1 86 ? 8.343 -3.314 -2.755 1.00 96.81 86 MET A CA 1
ATOM 685 C C . MET A 1 86 ? 6.831 -3.110 -2.597 1.00 96.81 86 MET A C 1
ATOM 687 O O . MET A 1 86 ? 6.373 -2.786 -1.502 1.00 96.81 86 MET A O 1
ATOM 691 N N . VAL A 1 87 ? 6.043 -3.334 -3.657 1.00 97.44 87 VAL A N 1
ATOM 692 C CA . VAL A 1 87 ? 4.579 -3.189 -3.588 1.00 97.44 87 VAL A CA 1
ATOM 693 C C . VAL A 1 87 ? 3.981 -4.193 -2.606 1.00 97.44 87 VAL A C 1
ATOM 695 O O . VAL A 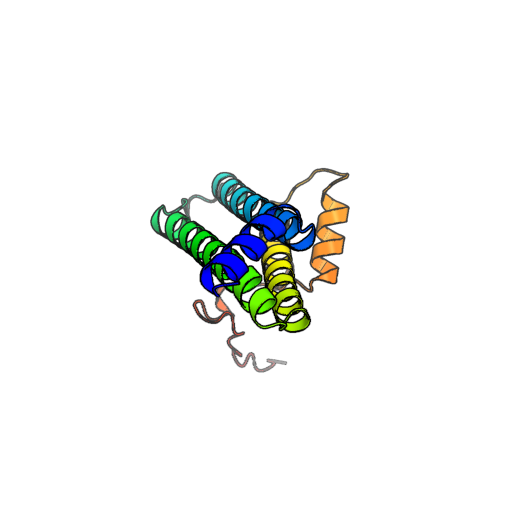1 87 ? 3.170 -3.802 -1.774 1.00 97.44 87 VAL A O 1
ATOM 698 N N . LEU A 1 88 ? 4.411 -5.458 -2.634 1.00 96.94 88 LEU A N 1
ATOM 699 C CA . LEU A 1 88 ? 3.933 -6.493 -1.712 1.00 96.94 88 LEU A CA 1
ATOM 700 C C . LEU A 1 88 ? 4.221 -6.155 -0.244 1.00 96.94 88 LEU A C 1
ATOM 702 O O . LEU A 1 88 ? 3.365 -6.383 0.610 1.00 96.94 88 LEU A O 1
ATOM 706 N N . ALA A 1 89 ? 5.381 -5.567 0.057 1.00 95.19 89 ALA A N 1
ATOM 707 C CA . ALA A 1 89 ? 5.704 -5.105 1.404 1.00 95.19 89 ALA A CA 1
ATOM 708 C C . ALA A 1 89 ? 4.734 -4.008 1.876 1.00 95.19 89 ALA A C 1
ATOM 710 O O . ALA A 1 89 ? 4.234 -4.060 3.001 1.00 95.19 89 ALA A O 1
ATOM 711 N N . PHE A 1 90 ? 4.402 -3.048 1.006 1.00 95.44 90 PHE A N 1
ATOM 712 C CA . PHE A 1 90 ? 3.400 -2.033 1.330 1.00 95.44 90 PHE A CA 1
ATOM 713 C C . PHE A 1 90 ? 1.984 -2.612 1.413 1.00 95.44 90 PHE A C 1
ATOM 715 O O . PHE A 1 90 ? 1.247 -2.247 2.324 1.00 95.44 90 PHE A O 1
ATOM 722 N N . VAL A 1 91 ? 1.611 -3.548 0.535 1.00 95.94 91 VAL A N 1
ATOM 723 C CA . VAL A 1 91 ? 0.334 -4.278 0.616 1.00 95.94 91 VAL A CA 1
ATOM 724 C C . VAL A 1 91 ? 0.198 -4.956 1.976 1.00 95.94 91 VAL A C 1
ATOM 726 O O . VAL A 1 91 ? -0.821 -4.785 2.636 1.00 95.94 91 VAL A O 1
ATOM 729 N N . TYR A 1 92 ? 1.232 -5.660 2.441 1.00 93.12 92 TYR A N 1
ATOM 730 C CA . TYR A 1 92 ? 1.231 -6.277 3.766 1.00 93.12 92 TYR A CA 1
ATOM 731 C C . TYR A 1 92 ? 1.026 -5.241 4.881 1.00 93.12 92 TYR A C 1
ATOM 733 O O . TYR A 1 92 ? 0.164 -5.420 5.741 1.00 93.12 92 TYR A O 1
ATOM 741 N N . GLN A 1 93 ? 1.754 -4.122 4.835 1.00 92.12 93 GLN A N 1
ATOM 742 C CA . GLN A 1 93 ? 1.628 -3.058 5.834 1.00 92.12 93 GLN A CA 1
ATOM 743 C C . GLN A 1 93 ? 0.213 -2.460 5.885 1.00 92.12 93 GLN A C 1
ATOM 745 O O . GLN A 1 93 ? -0.309 -2.177 6.966 1.00 92.12 93 GLN A O 1
ATOM 750 N N . TYR A 1 94 ? -0.410 -2.269 4.723 1.00 93.69 94 TYR A N 1
ATOM 751 C CA . TYR A 1 94 ? -1.775 -1.763 4.624 1.00 93.69 94 TYR A CA 1
ATOM 752 C C . TYR A 1 94 ? -2.819 -2.795 5.044 1.00 93.69 94 TYR A C 1
ATOM 754 O O . TYR A 1 94 ? -3.815 -2.429 5.658 1.00 93.69 94 TYR A O 1
ATOM 762 N N . LEU A 1 95 ? -2.583 -4.081 4.784 1.00 91.94 95 LEU A N 1
ATOM 763 C CA . LEU A 1 95 ? -3.444 -5.164 5.252 1.00 91.94 95 LEU A CA 1
ATOM 764 C C . LEU A 1 95 ? -3.456 -5.213 6.787 1.00 91.94 95 LEU A C 1
ATOM 766 O O . LEU A 1 95 ? -4.524 -5.282 7.389 1.00 91.94 95 LEU A O 1
ATOM 770 N N . VAL A 1 96 ? -2.280 -5.113 7.413 1.00 90.62 96 VAL A N 1
ATOM 771 C CA . VAL A 1 96 ? -2.126 -5.013 8.872 1.00 90.62 96 VAL A CA 1
ATOM 772 C C . VAL A 1 96 ? -2.922 -3.823 9.416 1.00 90.62 96 VAL A C 1
ATOM 774 O O . VAL A 1 96 ? -3.793 -4.009 10.262 1.00 90.62 96 VAL A O 1
ATOM 777 N N . SER A 1 97 ? -2.689 -2.618 8.883 1.00 91.06 97 SER A N 1
ATOM 778 C CA . SER A 1 97 ? -3.386 -1.388 9.303 1.00 91.06 97 SER A CA 1
ATOM 779 C C . SER A 1 97 ? -4.910 -1.491 9.149 1.00 91.06 97 SER A C 1
ATOM 781 O O . SER A 1 97 ? -5.668 -1.168 10.070 1.00 91.06 97 SER A O 1
ATOM 783 N N . PHE A 1 98 ? -5.364 -2.040 8.022 1.00 91.06 98 PHE A N 1
ATOM 784 C CA . PHE A 1 98 ? -6.779 -2.210 7.728 1.00 91.06 98 PHE A CA 1
ATOM 785 C C . PHE A 1 98 ? -7.453 -3.156 8.724 1.00 91.06 98 PHE A C 1
ATOM 787 O O . PHE A 1 98 ? -8.500 -2.822 9.285 1.00 91.06 98 PHE A O 1
ATOM 794 N N . VAL A 1 99 ? -6.846 -4.316 8.987 1.00 90.56 99 VAL A N 1
ATOM 795 C CA . VAL A 1 99 ? -7.399 -5.302 9.924 1.00 90.56 99 VAL A CA 1
ATOM 796 C C . VAL A 1 99 ? -7.351 -4.778 11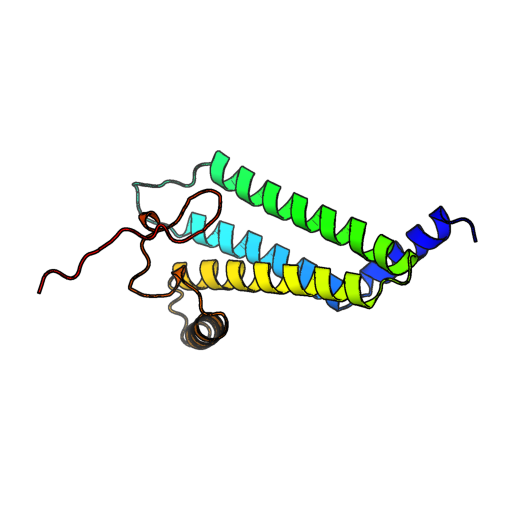.363 1.00 90.56 99 VAL A C 1
ATOM 798 O O . VAL A 1 99 ? -8.321 -4.966 12.094 1.00 90.56 99 VAL A O 1
ATOM 801 N N . GLU A 1 100 ? -6.311 -4.038 11.764 1.00 86.94 100 GLU A N 1
ATOM 802 C CA . GLU A 1 100 ? -6.282 -3.350 13.066 1.00 86.94 100 GLU A CA 1
ATOM 803 C C . GLU A 1 100 ? -7.454 -2.371 13.219 1.00 86.94 100 GLU A C 1
ATOM 805 O O . GLU A 1 100 ? -8.115 -2.334 14.262 1.00 86.94 100 GLU A O 1
ATOM 810 N N . ASN A 1 101 ? -7.733 -1.578 12.179 1.00 89.50 101 ASN A N 1
ATOM 811 C CA . ASN A 1 101 ? -8.846 -0.635 12.190 1.00 89.50 101 ASN A CA 1
ATOM 812 C C . ASN A 1 101 ? -10.191 -1.360 12.331 1.00 89.50 101 ASN A C 1
ATOM 814 O O . ASN A 1 101 ? -11.023 -0.937 13.136 1.00 89.50 101 ASN A O 1
ATOM 818 N N . LEU A 1 102 ? -10.382 -2.477 11.623 1.00 87.56 102 LEU A N 1
ATOM 819 C CA . LEU A 1 102 ? -11.589 -3.300 11.724 1.00 87.56 102 LEU A CA 1
ATOM 820 C C . LEU A 1 102 ? -11.747 -3.977 13.092 1.00 87.56 102 LEU A C 1
ATOM 822 O O . LEU A 1 102 ? -12.843 -3.953 13.656 1.00 87.56 102 LEU A O 1
ATOM 826 N N . SER A 1 103 ? -10.672 -4.544 13.642 1.00 84.88 103 SER A N 1
ATOM 827 C CA . SER A 1 103 ? -10.678 -5.222 14.946 1.00 84.88 103 SER A CA 1
ATOM 828 C C . SER A 1 103 ? -11.114 -4.269 16.062 1.00 84.88 103 SER A C 1
ATOM 830 O O . SER A 1 103 ? -11.976 -4.586 16.880 1.00 84.88 103 SER A O 1
ATOM 832 N N . GLN A 1 104 ? -10.600 -3.038 16.046 1.00 82.81 104 GLN A N 1
ATOM 833 C CA . GLN A 1 104 ? -10.920 -2.025 17.057 1.00 82.81 104 GLN A CA 1
ATOM 834 C C . GLN A 1 104 ? -12.331 -1.436 16.924 1.00 82.81 104 GLN A C 1
ATOM 836 O O . GLN A 1 104 ? -12.843 -0.838 17.869 1.00 82.81 104 GLN A O 1
ATOM 841 N N . MET A 1 105 ? -12.992 -1.610 15.776 1.00 82.12 105 MET A N 1
ATOM 842 C CA . MET A 1 105 ? -14.381 -1.183 15.583 1.00 82.12 105 MET A CA 1
ATOM 843 C C . MET A 1 105 ? -15.405 -2.095 16.279 1.00 82.12 105 MET A C 1
ATOM 845 O O . MET A 1 105 ? -16.590 -1.747 16.284 1.00 82.12 105 MET A O 1
ATOM 849 N N . ASN A 1 106 ? -14.973 -3.236 16.837 1.00 75.00 106 ASN A N 1
ATOM 850 C CA . ASN A 1 106 ? -15.810 -4.246 17.493 1.00 75.00 106 ASN A CA 1
ATOM 851 C C . ASN A 1 106 ? -17.093 -4.546 16.689 1.00 75.00 106 ASN A C 1
ATOM 853 O O . ASN A 1 106 ? -18.229 -4.336 17.131 1.00 75.00 106 ASN A O 1
ATOM 857 N N . ILE A 1 107 ? -16.901 -4.939 15.426 1.00 79.44 107 ILE A N 1
ATOM 858 C CA . ILE A 1 107 ? -17.988 -5.181 14.475 1.00 79.44 107 ILE A CA 1
ATOM 859 C C . ILE A 1 107 ? -18.727 -6.463 14.877 1.00 79.44 107 ILE A C 1
ATOM 861 O O . ILE A 1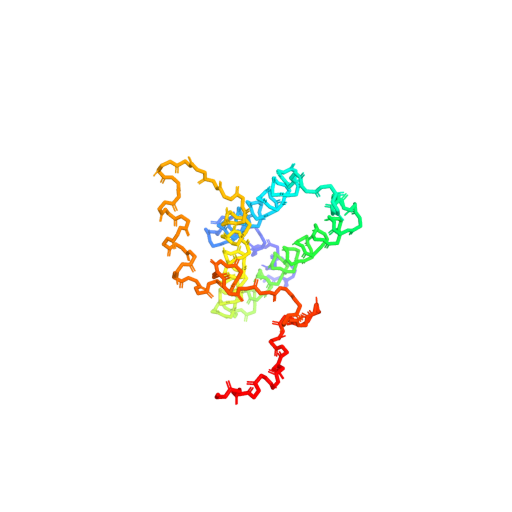 107 ? -18.260 -7.569 14.626 1.00 79.44 107 ILE A O 1
ATOM 865 N N . ASN A 1 108 ? -19.920 -6.325 15.457 1.00 75.69 108 ASN A N 1
ATOM 866 C CA . ASN A 1 108 ? -20.743 -7.462 15.885 1.00 75.69 108 ASN A CA 1
ATOM 867 C C . ASN A 1 108 ? -21.631 -8.027 14.754 1.00 75.69 108 ASN A C 1
ATOM 869 O O . ASN A 1 108 ? -22.826 -8.247 14.939 1.00 75.69 108 ASN A O 1
ATOM 873 N N . VAL A 1 109 ? -21.066 -8.201 13.555 1.00 83.75 109 VAL A N 1
ATOM 874 C CA . VAL A 1 109 ? -21.772 -8.783 12.401 1.00 83.75 109 VAL A CA 1
ATOM 875 C C . VAL A 1 109 ? -21.334 -10.236 12.250 1.00 83.75 109 VAL A C 1
ATOM 877 O O . VAL A 1 109 ? -20.162 -10.498 11.980 1.00 83.75 109 VAL A O 1
ATOM 880 N N . SER A 1 110 ? -22.274 -11.175 12.403 1.00 81.00 110 SER A N 1
ATOM 881 C CA . SER A 1 110 ? -22.000 -12.616 12.546 1.00 81.00 110 SER A CA 1
ATOM 882 C C . SER A 1 110 ? -21.182 -13.242 11.414 1.00 81.00 110 SER A C 1
ATOM 884 O O . SER A 1 110 ? -20.465 -14.203 11.662 1.00 81.00 110 SER A O 1
ATOM 886 N N . TRP A 1 111 ? -21.255 -12.708 10.192 1.00 85.50 111 TRP A N 1
ATOM 887 C CA . TRP A 1 111 ? -20.486 -13.219 9.050 1.00 85.50 111 TRP A CA 1
ATOM 888 C C . TRP A 1 111 ? -19.148 -12.495 8.828 1.00 85.50 111 TRP A C 1
ATOM 890 O O . TRP A 1 111 ? -18.254 -13.053 8.203 1.00 85.50 111 TRP A O 1
ATOM 900 N N . VAL A 1 112 ? -18.984 -11.273 9.349 1.00 83.50 112 VAL A N 1
ATOM 901 C CA . VAL A 1 112 ? -17.765 -10.461 9.161 1.00 83.50 112 VAL A CA 1
ATOM 902 C C . VAL A 1 112 ? -16.753 -10.734 10.267 1.00 83.50 112 VAL A C 1
ATOM 904 O O . VAL A 1 112 ? -15.560 -10.851 9.998 1.00 83.50 112 VAL A O 1
ATOM 907 N N . LYS A 1 113 ? -17.228 -10.854 11.511 1.00 85.62 113 LYS A N 1
ATOM 908 C CA . LYS A 1 113 ? -16.376 -11.044 12.688 1.00 85.62 113 LYS A CA 1
ATOM 909 C C . LYS A 1 113 ? -15.409 -12.236 12.547 1.00 85.62 113 LYS A C 1
ATOM 911 O O . LYS A 1 113 ? -14.216 -12.015 12.730 1.00 85.62 113 LYS A O 1
ATOM 916 N N . PRO A 1 114 ? -15.841 -13.436 12.101 1.00 87.31 114 PRO A N 1
ATOM 917 C CA . PRO A 1 114 ? -14.926 -14.568 11.936 1.00 87.31 114 PRO A CA 1
ATOM 918 C C . PRO A 1 114 ? -13.805 -14.303 10.922 1.00 87.31 114 PRO A C 1
ATOM 920 O O . PRO A 1 114 ? -12.693 -14.793 11.086 1.00 87.31 114 PRO A O 1
ATOM 923 N N . ILE A 1 115 ? -14.080 -13.518 9.873 1.00 87.25 115 ILE A N 1
ATOM 924 C CA . ILE A 1 115 ? -13.087 -13.172 8.848 1.00 87.25 115 ILE A CA 1
ATOM 925 C C . ILE A 1 115 ? -12.025 -12.246 9.447 1.00 87.25 115 ILE A C 1
ATOM 927 O O . ILE A 1 115 ? -10.833 -12.463 9.236 1.00 87.25 115 ILE A O 1
ATOM 931 N N . ILE A 1 116 ? -12.450 -11.238 10.215 1.00 86.00 116 ILE A N 1
ATOM 932 C CA . ILE A 1 116 ? -11.541 -10.303 10.889 1.00 86.00 116 ILE A CA 1
ATOM 933 C C . ILE A 1 116 ? -10.661 -11.054 11.890 1.00 86.00 116 ILE A C 1
ATOM 935 O O . ILE A 1 116 ? -9.450 -10.866 11.862 1.00 86.00 116 ILE A O 1
ATOM 939 N N . ASP A 1 117 ? -11.239 -11.939 12.706 1.00 85.94 117 ASP A N 1
ATOM 940 C CA . ASP A 1 117 ? -10.505 -12.685 13.735 1.00 85.94 117 ASP A CA 1
ATOM 941 C C . ASP A 1 117 ? -9.431 -13.601 13.113 1.00 85.94 117 ASP A C 1
ATOM 943 O O . ASP A 1 117 ? -8.280 -13.613 13.553 1.00 85.94 117 ASP A O 1
ATOM 947 N N . VAL A 1 118 ? -9.759 -14.307 12.020 1.00 87.06 118 VAL A N 1
ATOM 948 C CA . VAL A 1 118 ? -8.793 -15.147 11.283 1.00 87.06 118 VAL A CA 1
ATOM 949 C C . VAL A 1 118 ? -7.667 -14.312 10.671 1.00 87.06 118 VAL A C 1
ATOM 951 O O . VAL A 1 118 ? -6.505 -14.725 10.699 1.00 87.06 118 VAL A O 1
ATOM 954 N N . LEU A 1 119 ? -7.987 -13.146 10.104 1.00 87.75 119 LEU A N 1
ATOM 955 C CA . LEU A 1 119 ? -6.980 -12.247 9.542 1.00 87.75 119 LEU A CA 1
ATOM 956 C C . LEU A 1 119 ? -6.092 -11.652 10.638 1.00 87.75 119 LEU A C 1
ATOM 958 O O . LEU A 1 119 ? -4.875 -11.638 10.482 1.00 87.75 119 LEU A O 1
ATOM 962 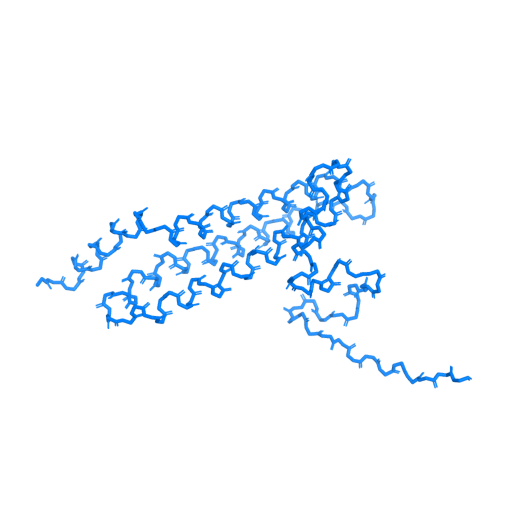N N . ALA A 1 120 ? -6.674 -11.228 11.758 1.00 86.19 120 ALA A N 1
ATOM 963 C CA . ALA A 1 120 ? -5.939 -10.681 12.890 1.00 86.19 120 ALA A CA 1
ATOM 964 C C . ALA A 1 120 ? -4.958 -11.705 13.476 1.00 86.19 120 ALA A C 1
ATOM 966 O O . ALA A 1 120 ? -3.796 -11.376 13.724 1.00 86.19 120 ALA A O 1
ATOM 967 N N . GLN A 1 121 ? -5.391 -12.963 13.603 1.00 83.94 121 GLN A N 1
ATOM 968 C CA . GLN A 1 121 ? -4.538 -14.063 14.044 1.00 83.94 121 GLN A CA 1
ATOM 969 C C . GLN A 1 121 ? -3.401 -14.339 13.051 1.00 83.94 121 GLN A C 1
ATOM 971 O O . GLN A 1 121 ? -2.245 -14.464 13.451 1.00 83.94 121 GLN A O 1
ATOM 976 N N . LYS A 1 122 ? -3.700 -14.420 11.747 1.00 86.12 122 LYS A N 1
ATOM 977 C CA . LYS A 1 122 ? -2.691 -14.696 10.707 1.00 86.12 122 LYS A CA 1
ATOM 978 C C . LYS A 1 122 ? -1.648 -13.589 10.575 1.00 86.12 122 LYS A C 1
ATOM 980 O O . LYS A 1 122 ? -0.508 -13.880 10.228 1.00 86.12 122 LYS A O 1
ATOM 985 N N . LEU A 1 123 ? -2.041 -12.346 10.830 1.00 83.50 123 LEU A N 1
ATOM 986 C CA . LEU A 1 123 ? -1.164 -11.178 10.760 1.00 83.50 123 LEU A CA 1
ATOM 987 C C . LEU A 1 123 ? -0.459 -10.875 12.084 1.00 83.50 123 LEU A C 1
ATOM 989 O O . LEU A 1 123 ? 0.325 -9.931 12.138 1.00 83.50 123 LEU A O 1
ATOM 993 N N . ASN A 1 124 ? -0.717 -11.676 13.125 1.00 79.38 124 ASN A N 1
ATOM 994 C CA . ASN A 1 124 ? -0.140 -11.535 14.459 1.00 79.38 124 ASN A CA 1
ATOM 995 C C . ASN A 1 124 ? -0.249 -10.092 14.990 1.00 79.38 124 ASN A C 1
ATOM 997 O O . ASN A 1 124 ? 0.741 -9.464 15.367 1.00 79.38 124 ASN A O 1
ATOM 1001 N N . LEU A 1 125 ? -1.462 -9.530 14.922 1.00 75.81 125 LEU A N 1
ATOM 1002 C CA . LEU A 1 125 ? -1.703 -8.121 15.226 1.00 75.81 125 LEU A CA 1
ATOM 1003 C C . LEU A 1 125 ? -1.573 -7.837 16.721 1.00 75.81 125 LEU A C 1
ATOM 1005 O O . LEU A 1 125 ? -2.465 -8.185 17.491 1.00 75.81 125 LEU A O 1
ATOM 1009 N N . ALA A 1 126 ? -0.533 -7.095 17.106 1.00 69.19 126 ALA A N 1
ATOM 1010 C CA . ALA A 1 126 ? -0.327 -6.671 18.491 1.00 69.19 126 ALA A CA 1
ATOM 1011 C C . ALA A 1 126 ? -1.554 -5.934 19.054 1.00 69.19 126 ALA A C 1
ATOM 1013 O O . ALA A 1 126 ? -2.004 -6.230 20.150 1.00 69.19 126 ALA A O 1
ATOM 1014 N N . LYS A 1 127 ? -2.172 -5.030 18.277 1.00 65.00 127 LYS A N 1
ATOM 1015 C CA . LYS A 1 127 ? -3.325 -4.227 18.736 1.00 65.00 127 LYS A CA 1
ATOM 1016 C C . LYS A 1 127 ? -4.646 -4.986 18.866 1.00 65.00 127 LYS A C 1
ATOM 1018 O O . LYS A 1 127 ? -5.646 -4.370 19.238 1.00 65.00 127 LYS A O 1
ATOM 1023 N N . ALA A 1 128 ? -4.678 -6.254 18.464 1.00 62.25 128 ALA A N 1
ATOM 1024 C CA . ALA A 1 128 ? -5.848 -7.116 18.576 1.00 62.25 128 ALA A CA 1
ATOM 1025 C C . ALA A 1 128 ? -5.768 -8.058 19.789 1.00 62.25 128 ALA A C 1
ATOM 1027 O O . ALA A 1 128 ? -6.757 -8.716 20.094 1.00 62.25 128 ALA A O 1
ATOM 1028 N N . GLN A 1 129 ? -4.614 -8.137 20.458 1.00 65.81 129 GLN A N 1
ATOM 1029 C CA . GLN A 1 129 ? -4.425 -8.959 21.649 1.00 65.81 129 GLN A CA 1
ATOM 1030 C C . GLN A 1 129 ? -4.967 -8.237 22.893 1.00 65.81 129 GLN A C 1
ATOM 1032 O O . GLN A 1 129 ? -4.903 -7.008 22.984 1.00 65.81 129 GLN A O 1
ATOM 1037 N N . ASP A 1 130 ? -5.502 -9.001 23.848 1.00 62.12 130 ASP A N 1
ATOM 1038 C CA . ASP A 1 130 ? -6.129 -8.463 25.066 1.00 62.12 130 ASP A CA 1
ATOM 1039 C C . ASP A 1 130 ? -5.131 -7.744 25.999 1.00 62.12 130 ASP A C 1
ATOM 1041 O O . ASP A 1 130 ? -5.532 -6.940 26.838 1.00 62.12 130 ASP A O 1
ATOM 1045 N N . ASP A 1 131 ? -3.832 -8.013 25.852 1.00 65.75 131 ASP A N 1
ATOM 1046 C CA . ASP A 1 131 ? -2.725 -7.453 26.634 1.00 65.75 131 ASP A CA 1
ATOM 1047 C C . ASP A 1 131 ? -2.075 -6.210 25.996 1.00 65.75 131 ASP A C 1
ATOM 1049 O O . ASP A 1 131 ? -1.067 -5.707 26.496 1.00 65.75 131 ASP A O 1
ATOM 1053 N N . TYR A 1 132 ? -2.644 -5.677 24.911 1.00 68.69 132 TYR A N 1
ATOM 1054 C CA . TYR A 1 132 ? -2.105 -4.497 24.239 1.00 68.69 132 TYR A CA 1
ATOM 1055 C C . TYR A 1 132 ? -2.320 -3.202 25.038 1.00 68.69 132 TYR A C 1
ATOM 1057 O O . TYR A 1 132 ? -3.435 -2.681 25.122 1.00 68.69 132 TYR A O 1
ATOM 1065 N N . ASP A 1 133 ? -1.225 -2.599 25.510 1.00 71.50 133 ASP A N 1
ATOM 1066 C CA . ASP A 1 133 ? -1.188 -1.211 25.976 1.00 71.50 133 ASP A CA 1
ATOM 1067 C C . ASP A 1 133 ? -0.377 -0.335 25.008 1.00 71.50 133 ASP A C 1
ATOM 1069 O O . ASP A 1 133 ? 0.795 -0.580 24.727 1.00 71.50 133 ASP A O 1
ATOM 1073 N N . SER A 1 134 ? -0.986 0.745 24.509 1.00 67.19 134 SER A N 1
ATOM 1074 C CA . SER A 1 134 ? -0.307 1.714 23.641 1.00 67.19 134 SER A CA 1
ATOM 1075 C C . SER A 1 134 ? 0.873 2.442 24.304 1.00 67.19 134 SER A C 1
ATOM 1077 O O . SER A 1 134 ? 1.709 2.997 23.591 1.00 67.19 134 SER A O 1
ATOM 1079 N N . HIS A 1 135 ? 0.952 2.459 25.639 1.00 72.44 135 HIS A N 1
ATOM 1080 C CA . HIS A 1 135 ? 2.052 3.072 26.388 1.00 72.44 135 HIS A CA 1
ATOM 1081 C C . HIS A 1 135 ? 3.333 2.228 26.401 1.00 72.44 135 HIS A C 1
ATOM 1083 O O . HIS A 1 135 ? 4.422 2.794 26.548 1.00 72.44 135 HIS A O 1
ATOM 1089 N N . ASP A 1 136 ? 3.214 0.923 26.150 1.00 77.69 136 ASP A N 1
ATOM 1090 C CA . ASP A 1 136 ? 4.339 -0.011 26.066 1.00 77.69 136 ASP A CA 1
ATOM 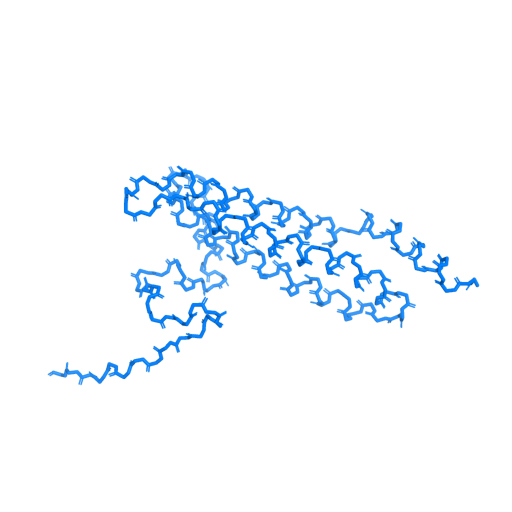1091 C C . ASP A 1 136 ? 5.098 0.096 24.736 1.00 77.69 136 ASP A C 1
ATOM 1093 O O . ASP A 1 136 ? 6.105 -0.575 24.540 1.00 77.69 136 ASP A O 1
ATOM 1097 N N . TYR A 1 137 ? 4.661 0.957 23.813 1.00 73.06 137 TYR A N 1
ATOM 1098 C CA . TYR A 1 137 ? 5.288 1.132 22.507 1.00 73.06 137 TYR A CA 1
ATOM 1099 C C . TYR A 1 137 ? 5.767 2.571 22.305 1.00 73.06 137 TYR A C 1
ATOM 1101 O O . TYR A 1 137 ? 5.198 3.548 22.803 1.00 73.06 137 TYR A O 1
ATOM 1109 N N . ASP A 1 138 ? 6.866 2.722 21.575 1.00 73.56 138 ASP A N 1
ATOM 1110 C CA . ASP A 1 138 ? 7.335 4.026 21.134 1.00 73.56 138 ASP A CA 1
ATOM 1111 C C . ASP A 1 138 ? 6.385 4.624 20.087 1.00 73.56 138 ASP A C 1
ATOM 1113 O O . ASP A 1 138 ? 6.028 3.981 19.101 1.00 73.56 138 ASP A O 1
ATOM 1117 N N . SER A 1 139 ? 5.969 5.874 20.295 1.00 57.06 139 SER A N 1
ATOM 1118 C CA . SER A 1 139 ? 4.928 6.513 19.481 1.00 57.06 139 SER A CA 1
ATOM 1119 C C . SER A 1 139 ? 5.380 6.872 18.065 1.00 57.06 139 SER A C 1
ATOM 1121 O O . SER A 1 139 ? 4.532 7.145 17.214 1.00 57.06 139 SER A O 1
ATOM 1123 N N . ILE A 1 140 ? 6.690 6.885 17.808 1.00 50.66 140 ILE A N 1
ATOM 1124 C CA . ILE A 1 140 ? 7.276 7.243 16.515 1.00 50.66 140 ILE A CA 1
ATOM 1125 C C . ILE A 1 140 ? 7.727 5.982 15.776 1.00 50.66 140 ILE A C 1
ATOM 1127 O O . ILE A 1 140 ? 7.428 5.812 14.595 1.00 50.66 140 ILE A O 1
ATOM 1131 N N . THR A 1 141 ? 8.435 5.094 16.470 1.00 61.12 141 THR A N 1
ATOM 1132 C CA . THR A 1 141 ? 9.079 3.911 15.887 1.00 61.12 141 THR A CA 1
ATOM 1133 C C . THR A 1 141 ? 8.237 2.642 16.004 1.00 61.12 141 THR A C 1
ATOM 1135 O O . THR A 1 141 ? 8.480 1.694 15.263 1.00 61.12 141 THR A O 1
ATOM 1138 N N . GLY A 1 142 ? 7.248 2.597 16.904 1.00 63.59 142 GLY A N 1
ATOM 1139 C CA . GLY A 1 142 ? 6.431 1.405 17.158 1.00 63.59 142 GLY A CA 1
ATOM 1140 C C . GLY A 1 142 ? 7.187 0.261 17.840 1.00 63.59 142 GLY A C 1
ATOM 1141 O O . GLY A 1 142 ? 6.648 -0.836 17.951 1.00 63.59 142 GLY A O 1
ATOM 1142 N N . ALA A 1 143 ? 8.424 0.491 18.288 1.00 71.12 143 ALA A N 1
ATOM 1143 C CA . ALA A 1 143 ? 9.206 -0.500 19.014 1.00 71.12 143 ALA A CA 1
ATOM 1144 C C . ALA A 1 143 ? 8.637 -0.711 20.426 1.00 71.12 143 ALA A C 1
ATOM 1146 O O . ALA A 1 143 ? 8.272 0.258 21.097 1.00 71.12 143 ALA A O 1
ATOM 1147 N N . TYR A 1 144 ? 8.595 -1.966 20.887 1.00 71.00 144 TYR A N 1
ATOM 1148 C CA . TYR A 1 144 ? 8.222 -2.292 22.264 1.00 71.00 144 TYR A CA 1
ATOM 1149 C C . TYR A 1 144 ? 9.250 -1.691 23.227 1.00 71.00 144 TYR A C 1
ATOM 1151 O O . TYR A 1 144 ? 10.443 -2.007 23.175 1.00 71.00 144 TYR A O 1
ATOM 1159 N N . LYS A 1 145 ? 8.787 -0.818 24.117 1.00 73.50 145 LYS A N 1
ATOM 1160 C CA . LYS A 1 145 ? 9.546 -0.346 25.265 1.00 73.50 145 LYS A CA 1
ATOM 1161 C C . LYS A 1 145 ? 9.614 -1.514 26.225 1.00 73.50 145 LYS A C 1
ATOM 1163 O O . LYS A 1 145 ? 8.663 -1.809 26.939 1.00 73.50 145 LYS A O 1
ATOM 1168 N N . LYS A 1 146 ? 10.748 -2.207 26.208 1.00 53.62 146 LYS A N 1
ATOM 1169 C CA . LYS A 1 146 ? 11.064 -3.261 27.165 1.00 53.62 146 LYS A CA 1
ATOM 1170 C C . LYS A 1 146 ? 11.148 -2.627 28.556 1.00 53.62 146 LYS A C 1
ATOM 1172 O O . LYS A 1 146 ? 12.216 -2.227 29.002 1.00 53.62 146 LYS A O 1
ATOM 1177 N N . THR A 1 147 ? 10.007 -2.445 29.206 1.00 53.50 147 THR A N 1
ATOM 1178 C CA . THR A 1 147 ? 9.967 -2.084 30.615 1.00 53.50 147 THR A CA 1
ATOM 1179 C C . THR A 1 147 ? 10.279 -3.372 31.354 1.00 53.50 147 THR A C 1
ATOM 1181 O O . THR A 1 147 ? 9.553 -4.353 31.199 1.00 53.50 147 THR A O 1
ATOM 1184 N N . ASP A 1 148 ? 11.387 -3.398 32.092 1.00 46.47 148 ASP A N 1
ATOM 1185 C CA . ASP A 1 148 ? 11.767 -4.491 32.982 1.00 46.47 148 ASP A CA 1
ATOM 1186 C C . ASP A 1 148 ? 10.676 -4.695 34.048 1.00 46.47 148 ASP A C 1
ATOM 1188 O O . ASP A 1 148 ? 10.814 -4.276 35.196 1.00 46.47 148 ASP A O 1
ATOM 1192 N N . LYS A 1 149 ? 9.563 -5.346 33.696 1.00 45.22 149 LYS A N 1
ATOM 1193 C CA . LYS A 1 149 ? 8.691 -5.991 34.674 1.00 45.22 149 LYS A CA 1
ATOM 1194 C C . LYS A 1 149 ? 9.460 -7.208 35.172 1.00 45.22 149 LYS A C 1
ATOM 1196 O O . LYS A 1 149 ? 9.273 -8.321 34.692 1.00 45.22 149 LYS A O 1
ATOM 1201 N N . LYS A 1 150 ? 10.402 -6.960 36.090 1.00 41.41 150 LYS A N 1
ATOM 1202 C CA . LYS A 1 150 ? 10.928 -7.997 36.971 1.00 41.41 150 LYS A CA 1
ATOM 1203 C C . LYS A 1 150 ? 9.727 -8.713 37.570 1.00 41.41 150 LYS A C 1
ATOM 1205 O O . LYS A 1 150 ? 8.854 -8.078 38.153 1.00 41.41 150 LYS A O 1
ATOM 1210 N N . GLU A 1 151 ? 9.707 -10.019 37.362 1.00 47.12 151 GLU A N 1
ATOM 1211 C CA . GLU A 1 151 ? 8.850 -10.967 38.052 1.00 47.12 151 GLU A CA 1
ATOM 1212 C C . GLU A 1 151 ? 8.926 -10.697 39.562 1.00 47.12 151 GLU A C 1
ATOM 1214 O O . GLU A 1 151 ? 9.935 -10.999 40.202 1.00 47.12 151 GLU A O 1
ATOM 1219 N N . GLU A 1 152 ? 7.880 -10.108 40.137 1.00 39.88 152 GLU A N 1
ATOM 1220 C CA . GLU A 1 152 ? 7.633 -10.239 41.568 1.00 39.88 152 GLU A CA 1
ATOM 1221 C C . GLU A 1 152 ? 6.845 -11.536 41.762 1.00 39.88 152 GLU A C 1
ATOM 1223 O O . GLU A 1 152 ? 5.680 -11.650 41.377 1.00 39.88 152 GLU A O 1
ATOM 1228 N N . LYS A 1 153 ? 7.584 -12.539 42.246 1.00 38.06 153 LYS A N 1
ATOM 1229 C CA . LYS A 1 153 ? 7.097 -13.812 42.780 1.00 38.06 153 LYS A CA 1
ATOM 1230 C C . LYS A 1 153 ? 6.291 -13.611 44.055 1.00 38.06 153 LYS A C 1
ATOM 1232 O O . LYS A 1 153 ? 6.682 -12.728 44.851 1.00 38.06 153 LYS A O 1
#

Foldseek 3Di:
DPLVVQLVVLLVVLVVDPLLVLLVVLLVLLLVLQVVLLVLPPDPPCNPDVVVNVVVVVVSVVVNVVLSNVLSVCVSVVVNVVNSVSSVVSSLVSLLSNLLSVLSSVDPDPVVVVVSVVSCVVNVRLSNDPPDDPVQADPPPRDGNPDPPPDPD

Sequence (153 aa):
MPYHLLVMHQVEKMIDDPLIIGFTWLVIFDIASGIIKGLRGKATHNKTNSTKGMYGLCKHLFIMTMVLTFYPYLITLNFNTVAQLMVLAFVYQYLVSFVENLSQMNINVSWVKPIIDVLAQKLNLAKAQDDYDSHDYDSITGAYKKTDKKEEK